Protein AF-A0A3S4IBD8-F1 (afdb_monomer)

Sequence (72 aa):
WMDAGMVTTQADWSLDFDIGMNFFEWHAPVPLAHEKGIFTRALKFLTNIQQGKPARRLNWTMTINPRLDTSP

Secondary structure (DSSP, 8-state):
-------SS-BS--HHHHTT--TTTTTTTSTTTTTTTHHHHHHHHHTTPPTT-----------SSS-S-B--

Radius of gyration: 14.02 Å; Cα contacts (8 Å, |Δi|>4): 50; chains: 1; bounding box: 29×23×34 Å

Structure (mmCIF, N/CA/C/O backbone):
data_AF-A0A3S4IBD8-F1
#
_entry.id   AF-A0A3S4IBD8-F1
#
loop_
_atom_site.group_PDB
_atom_site.id
_atom_site.type_symbol
_atom_site.label_atom_id
_atom_site.label_alt_id
_atom_site.label_comp_id
_atom_site.label_asym_id
_atom_site.label_entity_id
_atom_site.label_seq_id
_atom_site.pdbx_PDB_ins_code
_atom_site.Cartn_x
_atom_site.Cartn_y
_atom_site.Cartn_z
_atom_site.occupancy
_atom_site.B_iso_or_equiv
_atom_site.auth_seq_id
_atom_site.auth_comp_id
_atom_site.auth_asym_id
_atom_site.auth_atom_id
_atom_site.pdbx_PDB_model_num
ATOM 1 N N . TRP A 1 1 ? -6.113 -6.525 6.232 1.00 93.31 1 TRP A N 1
ATOM 2 C CA . TRP A 1 1 ? -6.313 -7.276 4.992 1.00 93.31 1 TRP A CA 1
ATOM 3 C C . TRP A 1 1 ? -6.531 -6.280 3.867 1.00 93.31 1 TRP A C 1
ATOM 5 O O . TRP A 1 1 ? -7.039 -5.193 4.151 1.00 93.31 1 TRP A O 1
ATOM 15 N N . MET A 1 2 ? -6.079 -6.592 2.651 1.00 96.06 2 MET A N 1
ATOM 16 C CA . MET A 1 2 ? -6.339 -5.807 1.438 1.00 96.06 2 MET A CA 1
ATOM 17 C C . MET A 1 2 ? -7.556 -6.345 0.711 1.00 96.06 2 MET A C 1
ATOM 19 O O . MET A 1 2 ? -7.425 -7.103 -0.238 1.00 96.06 2 MET A O 1
ATOM 23 N N . ASP A 1 3 ? -8.750 -5.983 1.152 1.00 97.56 3 ASP A N 1
ATOM 24 C CA . ASP A 1 3 ? -9.947 -6.625 0.596 1.00 97.56 3 ASP A CA 1
ATOM 25 C C . ASP A 1 3 ? -10.527 -5.854 -0.602 1.00 97.56 3 ASP A C 1
ATOM 27 O O . ASP A 1 3 ? -11.307 -6.403 -1.375 1.00 97.56 3 ASP A O 1
ATOM 31 N N . ALA A 1 4 ? -10.155 -4.578 -0.763 1.00 97.75 4 ALA A N 1
ATOM 32 C CA . ALA A 1 4 ? -10.609 -3.713 -1.851 1.00 97.75 4 ALA A CA 1
ATOM 33 C C . ALA A 1 4 ? -9.698 -2.485 -2.037 1.00 97.75 4 ALA A C 1
ATOM 35 O O . ALA A 1 4 ? -9.028 -2.045 -1.099 1.00 97.75 4 ALA A O 1
ATOM 36 N N . GLY A 1 5 ? -9.731 -1.878 -3.227 1.00 96.38 5 GLY A N 1
ATOM 37 C CA . GLY A 1 5 ? -9.028 -0.628 -3.517 1.00 96.38 5 GLY A CA 1
ATOM 38 C C . GLY A 1 5 ? -9.273 -0.105 -4.934 1.00 96.38 5 GLY A C 1
ATOM 39 O O . GLY A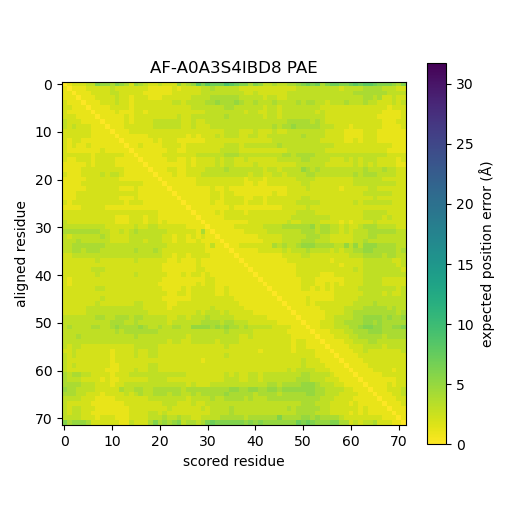 1 5 ? -9.822 -0.801 -5.781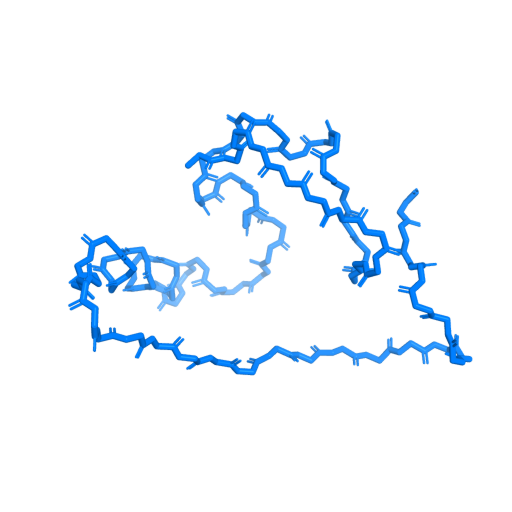 1.00 96.38 5 GLY A O 1
ATOM 40 N N . MET A 1 6 ? -8.848 1.137 -5.179 1.00 98.19 6 MET A N 1
ATOM 41 C CA . MET A 1 6 ? -8.680 1.720 -6.514 1.00 98.19 6 MET A CA 1
ATOM 42 C C . MET A 1 6 ? -7.235 2.203 -6.606 1.00 98.19 6 MET A C 1
ATOM 44 O O . MET A 1 6 ? -6.839 3.094 -5.852 1.00 98.19 6 MET A O 1
ATOM 48 N N . VAL A 1 7 ? -6.442 1.583 -7.477 1.00 97.56 7 VAL A N 1
ATOM 49 C CA . VAL A 1 7 ? -4.990 1.781 -7.539 1.00 97.56 7 VAL A CA 1
ATOM 50 C C . VAL A 1 7 ? -4.576 1.916 -9.003 1.00 97.56 7 VAL A C 1
ATOM 52 O O . VAL A 1 7 ? -4.534 0.930 -9.726 1.00 97.56 7 VAL A O 1
ATOM 55 N N . THR A 1 8 ? -4.322 3.149 -9.444 1.00 98.12 8 THR A N 1
ATOM 56 C CA . THR A 1 8 ? -3.962 3.469 -10.843 1.00 98.12 8 THR A CA 1
ATOM 57 C C . THR A 1 8 ? -2.742 4.395 -10.951 1.00 98.12 8 THR A C 1
ATOM 59 O O . THR A 1 8 ? -2.441 4.904 -12.028 1.00 98.12 8 THR A O 1
ATOM 62 N N . THR A 1 9 ? -2.100 4.712 -9.819 1.00 97.94 9 THR A N 1
ATOM 63 C CA . THR A 1 9 ? -0.962 5.649 -9.715 1.00 97.94 9 THR A CA 1
ATOM 64 C C . THR A 1 9 ? 0.023 5.231 -8.613 1.00 97.94 9 THR A C 1
ATOM 66 O O . THR A 1 9 ? 0.392 6.016 -7.734 1.00 97.94 9 THR A O 1
ATOM 69 N N . GLN A 1 10 ? 0.348 3.948 -8.562 1.00 96.81 10 GLN A N 1
ATOM 70 C CA . GLN A 1 10 ? 1.146 3.328 -7.514 1.00 96.81 10 GLN A CA 1
ATOM 71 C C . GLN A 1 10 ? 2.637 3.324 -7.822 1.00 96.81 10 GLN A C 1
ATOM 73 O O . GLN A 1 10 ? 3.045 3.332 -8.978 1.00 96.81 10 GLN A O 1
ATOM 78 N N . ALA A 1 11 ? 3.444 3.261 -6.765 1.00 98.00 11 ALA A N 1
ATOM 79 C CA . ALA A 1 11 ? 4.894 3.161 -6.844 1.00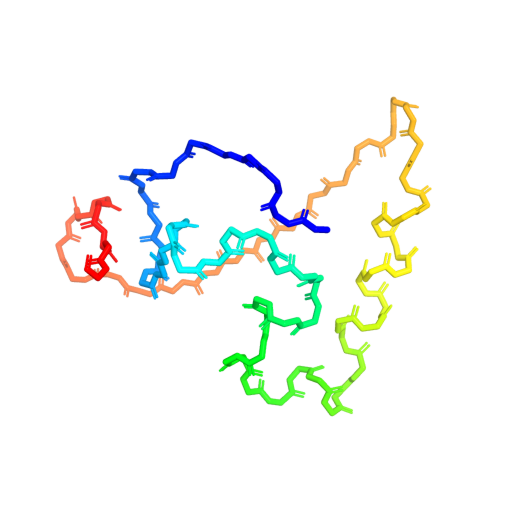 98.00 11 ALA A CA 1
ATOM 80 C C . ALA A 1 11 ? 5.336 1.688 -6.905 1.00 98.00 11 ALA A C 1
ATOM 82 O O . ALA A 1 11 ? 5.736 1.146 -5.877 1.00 98.00 11 ALA A O 1
ATOM 83 N N . ASP A 1 12 ? 5.248 1.074 -8.088 1.00 97.62 12 ASP A N 1
ATOM 84 C CA . ASP A 1 12 ? 5.830 -0.244 -8.397 1.00 97.62 12 ASP A CA 1
ATOM 85 C C . ASP A 1 12 ? 5.300 -1.417 -7.544 1.00 97.62 12 ASP A C 1
ATOM 87 O O . ASP A 1 12 ? 6.049 -2.239 -7.023 1.00 97.62 12 ASP A O 1
ATOM 91 N N . TRP A 1 13 ? 3.976 -1.487 -7.369 1.00 98.06 13 TRP A N 1
ATOM 92 C CA . TRP A 1 13 ? 3.275 -2.645 -6.790 1.00 98.06 13 TRP A CA 1
ATOM 93 C C . TRP A 1 13 ? 1.923 -2.863 -7.487 1.00 98.06 13 TRP A C 1
ATOM 95 O O . TRP A 1 13 ? 1.562 -2.106 -8.392 1.00 98.06 13 TRP A O 1
ATOM 105 N N . SER A 1 14 ? 1.175 -3.907 -7.121 1.00 98.06 14 SER A N 1
ATOM 106 C CA . SER A 1 14 ? -0.088 -4.261 -7.784 1.00 98.06 14 SER A CA 1
ATOM 107 C C . SER A 1 14 ? -1.178 -4.636 -6.784 1.00 98.06 14 SER A C 1
ATOM 109 O O . SER A 1 14 ? -0.963 -5.476 -5.913 1.00 98.06 14 SER A O 1
ATOM 111 N N . LEU A 1 15 ? -2.374 -4.059 -6.955 1.00 97.19 15 LEU A N 1
ATOM 112 C CA . LEU A 1 15 ? -3.555 -4.437 -6.173 1.00 97.19 15 LEU A CA 1
ATOM 113 C C . LEU A 1 15 ? -3.957 -5.895 -6.431 1.00 97.19 15 LEU A C 1
ATOM 115 O O . LEU A 1 15 ? -4.316 -6.591 -5.488 1.00 97.19 15 LEU A O 1
ATOM 119 N N . ASP A 1 16 ? -3.864 -6.363 -7.677 1.00 96.50 16 ASP A N 1
ATOM 120 C CA . ASP A 1 16 ? -4.252 -7.730 -8.046 1.00 96.50 16 ASP A CA 1
ATOM 121 C C . ASP A 1 16 ? -3.328 -8.782 -7.420 1.00 96.50 16 ASP A C 1
ATOM 123 O O . ASP A 1 16 ? -3.761 -9.901 -7.152 1.00 96.50 16 ASP A O 1
ATOM 127 N N . PHE A 1 17 ? -2.063 -8.434 -7.164 1.00 97.06 17 PHE A N 1
ATOM 128 C CA . PHE A 1 17 ? -1.136 -9.316 -6.451 1.00 97.06 17 PHE A CA 1
ATOM 129 C C . PHE A 1 17 ? -1.364 -9.302 -4.942 1.00 97.06 17 PHE A C 1
ATOM 131 O O . PHE A 1 17 ? -1.267 -10.353 -4.314 1.00 97.06 17 PHE A O 1
ATOM 138 N N . ASP A 1 18 ? -1.694 -8.144 -4.372 1.00 97.50 18 ASP A N 1
ATOM 139 C CA . ASP A 1 18 ? -1.761 -7.961 -2.921 1.00 97.50 18 ASP A CA 1
ATOM 140 C C . ASP A 1 18 ? -3.161 -8.219 -2.333 1.00 97.50 18 ASP A C 1
ATOM 142 O O . ASP A 1 18 ? -3.330 -8.236 -1.108 1.00 97.50 18 ASP A O 1
ATOM 146 N N . ILE A 1 19 ? -4.184 -8.422 -3.172 1.00 97.44 19 ILE A N 1
ATOM 147 C CA . ILE A 1 19 ? -5.558 -8.635 -2.712 1.00 97.44 19 ILE A CA 1
ATOM 148 C C . ILE A 1 19 ? -5.654 -9.850 -1.779 1.00 97.44 19 ILE A C 1
ATOM 150 O O . ILE A 1 19 ? -5.121 -10.927 -2.040 1.00 97.44 19 ILE A O 1
ATOM 154 N N . GLY A 1 20 ? -6.325 -9.669 -0.644 1.00 97.56 20 GLY A N 1
ATOM 155 C CA . GLY A 1 20 ? -6.432 -10.683 0.402 1.00 97.56 20 GLY A CA 1
ATOM 156 C C . GLY A 1 20 ? -5.175 -10.870 1.260 1.00 97.56 20 GLY A C 1
ATOM 157 O O . GLY A 1 20 ? -5.204 -11.707 2.156 1.00 97.56 20 GLY A O 1
ATOM 158 N N . MET A 1 21 ? -4.099 -10.098 1.072 1.00 98.56 21 MET A N 1
ATOM 159 C CA . MET A 1 21 ? -2.942 -10.131 1.976 1.00 98.56 21 MET A CA 1
ATOM 160 C C . MET A 1 21 ? -3.200 -9.358 3.276 1.00 98.56 21 MET A C 1
ATOM 162 O O . MET A 1 21 ? -3.896 -8.336 3.319 1.00 98.56 21 MET A O 1
ATOM 166 N N . ASN A 1 22 ? -2.608 -9.818 4.376 1.00 98.12 22 ASN A N 1
ATOM 167 C CA . ASN A 1 22 ? -2.573 -9.096 5.641 1.00 98.12 22 ASN A CA 1
ATOM 168 C C . ASN A 1 22 ? -1.487 -7.996 5.654 1.00 98.12 22 ASN A C 1
ATOM 170 O O . ASN A 1 22 ? -0.676 -7.862 4.742 1.00 98.12 22 ASN A O 1
ATOM 174 N N . PHE A 1 23 ? -1.472 -7.181 6.716 1.00 98.06 23 PHE A N 1
ATOM 175 C CA . PHE A 1 23 ? -0.605 -5.998 6.803 1.00 98.06 23 PHE A CA 1
ATOM 176 C C . PHE A 1 23 ? 0.897 -6.311 6.746 1.00 98.06 23 PHE A C 1
ATOM 178 O O . PHE A 1 23 ? 1.672 -5.458 6.323 1.00 98.06 23 PHE A O 1
ATOM 185 N N . PHE A 1 24 ? 1.327 -7.483 7.212 1.00 98.12 24 PHE A N 1
ATOM 186 C CA . PHE A 1 24 ? 2.735 -7.876 7.160 1.00 98.12 24 PHE A CA 1
ATOM 187 C C . PHE A 1 24 ? 3.095 -8.505 5.815 1.00 98.12 24 PHE A C 1
ATOM 189 O O . PHE A 1 24 ? 4.209 -8.292 5.347 1.00 98.12 24 PHE A O 1
ATOM 196 N N . GLU A 1 25 ? 2.158 -9.224 5.193 1.00 98.12 25 GLU A N 1
ATOM 197 C CA . GLU A 1 25 ? 2.341 -9.896 3.902 1.00 98.12 25 GLU A CA 1
ATOM 198 C C . GLU A 1 25 ? 2.580 -8.898 2.767 1.00 98.12 25 GLU A C 1
ATOM 200 O O . GLU A 1 25 ? 3.636 -8.962 2.143 1.00 98.12 25 GLU A O 1
ATOM 205 N N . TRP A 1 26 ? 1.706 -7.900 2.571 1.00 97.25 26 TRP A N 1
ATOM 206 C CA . TRP A 1 26 ? 1.925 -6.912 1.497 1.00 97.25 26 TRP A CA 1
ATOM 207 C C . TRP A 1 26 ? 3.170 -6.039 1.744 1.00 97.25 26 TRP A C 1
ATOM 209 O O . TRP A 1 26 ? 3.699 -5.393 0.847 1.00 97.25 26 TRP A O 1
ATOM 219 N N . HIS A 1 27 ? 3.649 -5.963 2.995 1.00 98.31 27 HIS A N 1
ATOM 220 C CA . HIS A 1 27 ? 4.840 -5.191 3.367 1.00 98.31 27 HIS A CA 1
ATOM 221 C C . HIS A 1 27 ? 6.100 -6.067 3.397 1.00 98.31 27 HIS A C 1
ATOM 223 O O . HIS A 1 27 ? 7.180 -5.564 3.717 1.00 98.31 27 HIS A O 1
ATOM 229 N N . ALA A 1 28 ? 5.997 -7.363 3.088 1.00 97.81 28 ALA A N 1
ATOM 230 C CA . ALA A 1 28 ? 7.123 -8.291 3.088 1.00 97.81 28 ALA A CA 1
ATOM 231 C C . ALA A 1 28 ? 8.312 -7.822 2.221 1.00 97.81 28 ALA A C 1
ATOM 233 O O . ALA A 1 28 ? 9.443 -7.968 2.687 1.00 97.81 28 ALA A O 1
ATOM 234 N N . PRO A 1 29 ? 8.117 -7.184 1.044 1.00 97.94 29 PRO A N 1
ATOM 235 C CA . PRO A 1 29 ? 9.236 -6.730 0.212 1.00 97.94 29 PRO A CA 1
ATOM 236 C C . PRO A 1 29 ? 10.065 -5.579 0.803 1.00 97.94 29 PRO A C 1
ATOM 238 O O . PRO A 1 29 ? 11.138 -5.271 0.289 1.00 97.94 29 PRO A O 1
ATOM 241 N N . VAL A 1 30 ? 9.592 -4.905 1.860 1.00 97.56 30 VAL A N 1
ATOM 242 C CA . VAL A 1 30 ? 10.264 -3.715 2.400 1.00 97.56 30 VAL A CA 1
ATOM 243 C C . VAL A 1 30 ? 11.445 -4.115 3.299 1.00 97.56 30 VAL A C 1
ATOM 245 O O . VAL A 1 30 ? 11.231 -4.673 4.382 1.00 97.56 30 VAL A O 1
ATOM 248 N N . PRO A 1 31 ? 12.696 -3.776 2.933 1.00 96.81 31 PRO A N 1
ATOM 249 C CA . PRO A 1 31 ? 13.869 -4.175 3.704 1.00 96.81 31 PRO A CA 1
ATOM 250 C C . PRO A 1 31 ? 13.983 -3.393 5.022 1.00 96.81 31 PRO A C 1
ATOM 252 O O . PRO A 1 31 ? 13.505 -2.262 5.137 1.00 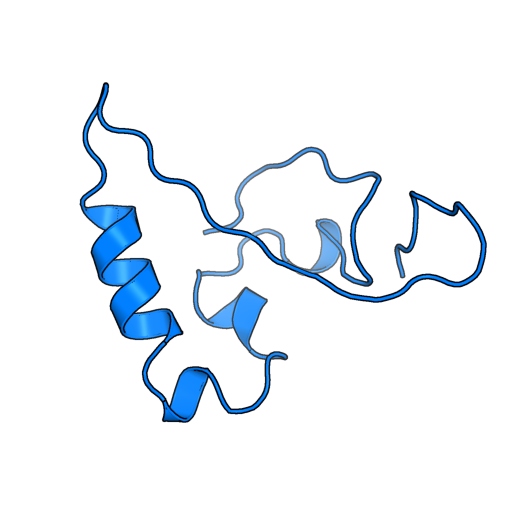96.81 31 PRO A O 1
ATOM 255 N N . LEU A 1 32 ? 14.668 -3.975 6.017 1.00 96.56 32 LEU A N 1
ATOM 256 C CA . LEU A 1 32 ? 15.033 -3.394 7.330 1.00 96.56 32 LEU A CA 1
ATOM 257 C C . LEU A 1 32 ? 13.871 -3.007 8.268 1.00 96.56 32 LEU A C 1
ATOM 259 O O . LEU A 1 32 ? 14.045 -2.947 9.487 1.00 96.56 32 LEU A O 1
ATOM 263 N N . ALA A 1 33 ? 12.688 -2.696 7.743 1.00 96.19 33 ALA A N 1
ATOM 264 C CA . ALA A 1 33 ? 11.583 -2.143 8.519 1.00 96.19 33 ALA A CA 1
ATOM 265 C C . ALA A 1 33 ? 10.945 -3.172 9.467 1.00 96.19 33 ALA A C 1
ATOM 267 O O . ALA A 1 33 ? 10.544 -2.809 10.580 1.00 96.19 33 ALA A O 1
ATOM 268 N N . HIS A 1 34 ? 10.911 -4.444 9.059 1.00 95.62 34 HIS A N 1
ATOM 269 C CA . HIS A 1 34 ? 10.483 -5.565 9.904 1.00 95.62 34 HIS A CA 1
ATOM 270 C C . HIS A 1 34 ? 11.399 -5.723 11.121 1.00 95.62 34 HIS A C 1
ATOM 272 O O . HIS A 1 34 ? 10.924 -5.670 12.253 1.00 95.62 34 HIS A O 1
ATOM 278 N N . GLU A 1 35 ? 12.714 -5.788 10.903 1.00 96.19 35 GLU A N 1
ATOM 279 C CA . GLU A 1 35 ? 13.730 -5.914 11.962 1.00 96.19 35 GLU A CA 1
ATOM 280 C C . GLU A 1 35 ? 13.701 -4.737 12.947 1.00 96.19 35 GLU A C 1
ATOM 282 O O . GLU A 1 35 ? 13.885 -4.900 14.151 1.00 96.19 35 GLU A O 1
ATOM 287 N N . LYS A 1 36 ? 13.402 -3.529 12.454 1.00 97.56 36 LYS A N 1
ATOM 288 C CA . LYS A 1 36 ? 13.250 -2.319 13.281 1.00 97.56 36 LYS A CA 1
ATOM 289 C C . LYS A 1 36 ? 11.891 -2.230 13.993 1.00 97.56 36 LYS A C 1
ATOM 291 O O . LYS A 1 36 ? 11.603 -1.220 14.655 1.00 97.56 36 LYS A O 1
ATOM 296 N N . GLY A 1 37 ? 11.023 -3.233 13.840 1.00 97.81 37 GLY A N 1
ATOM 297 C CA . GLY A 1 37 ? 9.681 -3.292 14.425 1.00 97.81 37 GLY A CA 1
ATOM 298 C C . GLY A 1 37 ? 8.748 -2.173 13.953 1.00 97.81 37 GLY A C 1
ATOM 299 O O . GLY A 1 37 ? 7.801 -1.819 14.660 1.00 97.81 37 GLY A O 1
ATOM 300 N N . ILE A 1 38 ? 9.036 -1.560 12.799 1.00 98.25 38 ILE A N 1
ATOM 301 C CA . ILE A 1 38 ? 8.277 -0.417 12.277 1.00 98.25 38 ILE A CA 1
ATOM 302 C C . ILE A 1 38 ? 6.849 -0.853 11.957 1.00 98.25 38 ILE A C 1
ATOM 304 O O . ILE A 1 38 ? 5.909 -0.206 12.415 1.00 98.25 38 ILE A O 1
ATOM 308 N N . PHE A 1 39 ? 6.679 -1.978 11.258 1.00 98.31 39 PHE A N 1
ATOM 309 C CA . PHE A 1 39 ? 5.356 -2.4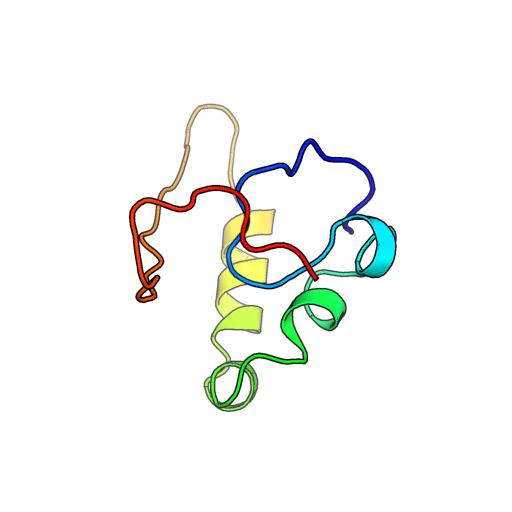89 10.895 1.00 98.31 39 PHE A CA 1
ATOM 310 C C . PHE A 1 39 ? 4.535 -2.924 12.107 1.00 98.31 39 PHE A C 1
ATOM 312 O O . PHE A 1 39 ? 3.350 -2.617 12.171 1.00 98.31 39 PHE A O 1
ATOM 319 N N . THR A 1 40 ? 5.159 -3.516 13.127 1.00 98.50 40 THR A N 1
ATOM 320 C CA . THR A 1 40 ? 4.472 -3.868 14.379 1.00 98.50 40 THR A CA 1
ATOM 321 C C . THR A 1 40 ? 3.905 -2.634 15.080 1.00 98.50 40 THR A C 1
ATOM 323 O O . THR A 1 40 ? 2.741 -2.617 15.484 1.00 98.50 40 THR A O 1
ATOM 326 N N . ARG A 1 41 ? 4.705 -1.564 15.205 1.00 98.50 41 ARG A N 1
ATOM 327 C CA . ARG A 1 41 ? 4.243 -0.303 15.810 1.00 98.50 41 ARG A CA 1
ATOM 328 C C . ARG A 1 41 ? 3.202 0.398 14.939 1.00 98.50 41 ARG A C 1
ATOM 330 O O . ARG A 1 41 ? 2.236 0.929 15.480 1.00 98.50 41 ARG A O 1
ATOM 337 N N . ALA A 1 42 ? 3.382 0.379 13.619 1.00 98.50 42 ALA A N 1
ATOM 338 C CA . ALA A 1 42 ? 2.442 0.965 12.672 1.00 98.50 42 ALA A CA 1
ATOM 339 C C . ALA A 1 42 ? 1.079 0.266 12.728 1.00 98.50 42 ALA A C 1
ATOM 341 O O . ALA A 1 42 ? 0.069 0.948 12.868 1.00 98.50 42 ALA A O 1
ATOM 342 N N . LEU A 1 43 ? 1.043 -1.071 12.711 1.00 98.44 43 LEU A N 1
ATOM 343 C CA . LEU A 1 43 ? -0.203 -1.828 12.815 1.00 98.44 43 LEU A CA 1
ATOM 344 C C . LEU A 1 43 ? -0.914 -1.530 14.136 1.00 98.44 43 LEU A C 1
ATOM 346 O O . LEU A 1 43 ? -2.088 -1.177 14.119 1.00 98.44 43 LEU A O 1
ATOM 350 N N . LYS A 1 44 ? -0.187 -1.562 15.265 1.00 98.56 44 LYS A N 1
ATOM 351 C CA . LYS A 1 44 ? -0.739 -1.194 16.578 1.00 98.56 44 LYS A CA 1
ATOM 352 C C . LYS A 1 44 ? -1.350 0.210 16.570 1.00 98.56 44 LYS A C 1
ATOM 354 O O . LYS A 1 44 ? -2.402 0.417 17.167 1.00 98.56 44 LYS A O 1
ATOM 359 N N . PHE A 1 45 ? -0.694 1.178 15.933 1.00 98.56 45 PHE A N 1
ATOM 360 C CA . PHE A 1 45 ? -1.216 2.538 15.819 1.00 98.56 45 PHE A CA 1
ATOM 361 C C . PHE A 1 45 ? -2.489 2.584 14.961 1.00 98.56 45 PHE A C 1
ATOM 363 O O . PHE A 1 45 ? -3.503 3.120 15.405 1.00 98.56 45 PHE A O 1
ATOM 370 N N . LEU A 1 46 ? -2.456 1.984 13.766 1.00 98.06 46 LEU A N 1
ATOM 371 C CA . LEU A 1 46 ? -3.564 1.995 12.807 1.00 98.06 46 LEU A CA 1
ATOM 372 C C . LEU A 1 46 ? -4.826 1.327 13.369 1.00 98.06 46 LEU A C 1
ATOM 374 O O . LEU A 1 46 ? -5.914 1.875 13.217 1.00 98.06 46 LEU A O 1
ATOM 378 N N . THR A 1 47 ? -4.696 0.207 14.087 1.00 98.19 47 THR A N 1
ATOM 379 C CA . THR A 1 47 ? -5.842 -0.495 14.698 1.00 98.19 47 THR A CA 1
ATOM 380 C C . THR A 1 47 ? -6.452 0.240 15.894 1.00 98.19 47 THR A C 1
ATOM 382 O O . THR A 1 47 ? -7.470 -0.197 16.417 1.00 98.19 47 THR A O 1
ATOM 385 N N . ASN A 1 48 ? -5.836 1.332 16.357 1.00 98.50 48 ASN A N 1
ATOM 386 C CA . ASN A 1 48 ? -6.344 2.164 17.450 1.00 98.50 48 ASN A CA 1
ATOM 387 C C . ASN A 1 48 ? -6.863 3.534 16.973 1.00 98.50 48 ASN A C 1
ATOM 389 O O . ASN A 1 48 ? -7.262 4.354 17.806 1.00 98.50 48 ASN A O 1
ATOM 393 N N . ILE A 1 49 ? -6.887 3.805 15.662 1.00 97.88 49 ILE A N 1
ATOM 394 C CA . ILE A 1 49 ? -7.450 5.048 15.120 1.00 97.88 49 ILE A CA 1
ATOM 395 C C . ILE A 1 49 ? -8.946 5.123 15.442 1.00 97.88 49 ILE A C 1
ATOM 397 O O . ILE A 1 49 ? -9.696 4.178 15.218 1.00 97.88 49 ILE A O 1
ATOM 401 N N . GLN A 1 50 ? -9.374 6.271 15.966 1.00 98.44 50 GLN A N 1
ATOM 402 C CA . GLN A 1 50 ? -10.765 6.534 16.332 1.00 98.44 50 GLN A CA 1
ATOM 403 C C . GLN A 1 50 ? -11.443 7.411 15.279 1.00 98.44 50 GLN A C 1
ATOM 405 O O . GLN A 1 50 ? -10.794 8.230 14.619 1.00 98.44 50 GLN A O 1
ATOM 410 N N . GLN A 1 51 ? -12.767 7.303 15.173 1.00 98.12 51 GLN A N 1
ATOM 411 C CA . GLN A 1 51 ? -13.561 8.206 14.343 1.00 98.12 51 GLN A CA 1
ATOM 412 C C . GLN A 1 51 ? -13.290 9.671 14.733 1.00 98.12 51 GLN A C 1
ATOM 414 O O . GLN A 1 51 ? -13.222 10.017 15.912 1.00 98.12 51 GLN A O 1
ATOM 419 N N . GLY A 1 52 ? -13.089 10.533 13.733 1.00 98.44 52 GLY A N 1
ATOM 420 C CA . GLY A 1 52 ? -12.780 11.952 13.944 1.00 98.44 52 GLY A CA 1
ATOM 421 C C . GLY A 1 52 ? -11.341 12.252 14.384 1.00 98.44 52 GLY A C 1
ATOM 422 O O . GLY A 1 52 ? -11.012 13.416 14.593 1.00 98.44 52 GLY A O 1
ATOM 423 N N . LYS A 1 53 ? -10.463 11.242 14.495 1.00 98.25 53 LYS A N 1
ATOM 424 C CA . LYS A 1 53 ? -9.042 11.412 14.851 1.00 98.25 53 LYS A CA 1
ATOM 425 C C . LYS A 1 53 ? -8.117 10.853 13.759 1.00 98.25 53 LYS A C 1
ATOM 427 O O . LYS A 1 53 ? -7.447 9.845 13.989 1.00 98.25 53 LYS A O 1
ATOM 432 N N . PRO A 1 54 ? -8.091 11.463 12.557 1.00 97.88 54 PRO A N 1
ATOM 433 C CA . PRO A 1 54 ? -7.286 10.965 11.447 1.00 97.88 54 PRO A CA 1
ATOM 434 C C . PRO A 1 54 ? -5.783 11.144 11.701 1.00 97.88 54 PRO A C 1
ATOM 436 O O . PRO A 1 54 ? -5.354 12.035 12.435 1.00 97.88 54 PRO A O 1
ATOM 439 N N . ALA A 1 55 ? -4.974 10.323 11.032 1.00 98.00 55 ALA A N 1
ATOM 440 C CA . ALA A 1 55 ? -3.516 10.400 11.042 1.00 98.00 55 ALA A CA 1
ATOM 441 C C . ALA A 1 55 ? -2.968 10.517 9.612 1.00 98.00 55 ALA A C 1
ATOM 443 O O . ALA A 1 55 ? -3.641 10.149 8.651 1.00 98.00 55 ALA A O 1
ATOM 444 N N . ARG A 1 56 ? -1.735 11.020 9.463 1.00 98.19 56 ARG A N 1
ATOM 445 C CA . ARG A 1 56 ? -1.053 11.159 8.164 1.00 98.19 56 ARG A CA 1
ATOM 446 C C . ARG A 1 56 ? 0.434 10.829 8.267 1.00 98.19 56 ARG A C 1
ATOM 448 O O . ARG A 1 56 ? 1.040 11.036 9.315 1.00 98.19 56 ARG A O 1
ATOM 455 N N . ARG A 1 57 ? 1.023 10.375 7.160 1.00 98.38 57 ARG A N 1
ATOM 456 C CA . ARG A 1 57 ? 2.472 10.201 6.976 1.00 98.38 57 ARG A CA 1
ATOM 457 C C . ARG A 1 57 ? 2.871 10.576 5.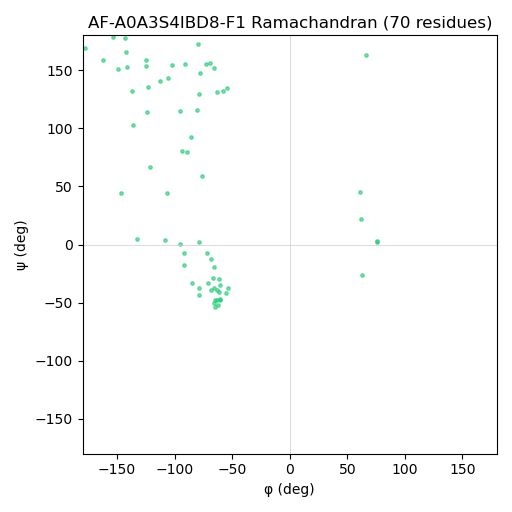552 1.00 98.38 57 ARG A C 1
ATOM 459 O O . ARG A 1 57 ? 2.015 10.643 4.677 1.00 98.38 57 ARG A O 1
ATOM 466 N N . LEU A 1 58 ? 4.167 10.750 5.327 1.00 98.56 58 LEU A N 1
ATOM 467 C CA . LEU A 1 58 ? 4.744 10.863 3.990 1.00 98.56 58 LEU A CA 1
ATOM 468 C C . LEU A 1 58 ? 5.479 9.565 3.629 1.00 98.56 58 LEU A C 1
ATOM 470 O O . LEU A 1 58 ? 6.108 8.935 4.486 1.00 98.56 58 LEU A O 1
ATOM 474 N N . ASN A 1 59 ? 5.384 9.179 2.360 1.00 98.12 59 ASN A N 1
ATOM 475 C CA . ASN A 1 59 ? 6.224 8.181 1.701 1.00 98.12 59 ASN A CA 1
ATOM 476 C C . ASN A 1 59 ? 6.846 8.837 0.468 1.00 98.12 59 ASN A C 1
ATOM 478 O O . ASN A 1 59 ? 6.258 9.775 -0.068 1.00 98.12 59 ASN A O 1
ATOM 482 N N . TRP A 1 60 ? 8.005 8.366 0.024 1.00 98.44 60 TRP A N 1
ATOM 483 C CA . TRP A 1 60 ? 8.664 8.939 -1.143 1.00 98.44 60 TRP A CA 1
ATOM 484 C C . TRP A 1 60 ? 9.464 7.881 -1.902 1.00 98.44 60 TRP A C 1
ATOM 486 O O . TRP A 1 60 ? 9.941 6.911 -1.318 1.00 98.44 60 TRP A O 1
ATOM 496 N N . THR A 1 61 ? 9.578 8.095 -3.208 1.00 98.25 61 THR A N 1
ATOM 497 C CA . THR A 1 61 ? 10.498 7.433 -4.139 1.00 98.25 61 THR A CA 1
ATOM 498 C C . THR A 1 61 ? 10.752 8.403 -5.302 1.00 98.25 61 THR A C 1
ATOM 500 O O . TH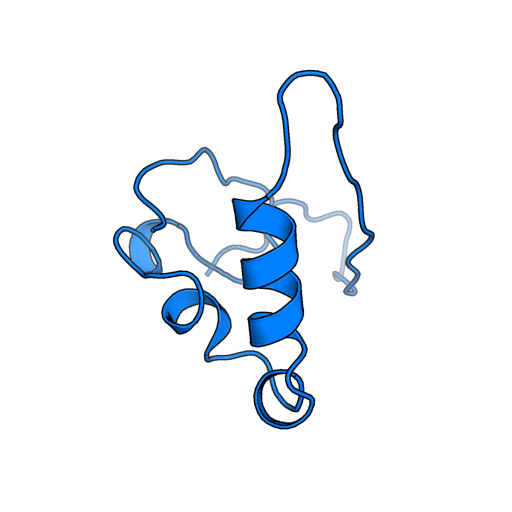R A 1 61 ? 10.196 9.506 -5.310 1.00 98.25 61 THR A O 1
ATOM 503 N N . MET A 1 62 ? 11.584 8.030 -6.270 1.00 98.38 62 MET A N 1
ATOM 504 C CA . MET A 1 62 ? 11.809 8.799 -7.495 1.00 98.38 62 MET A CA 1
ATOM 505 C C . MET A 1 62 ? 11.274 8.052 -8.716 1.00 98.38 62 MET A C 1
ATOM 507 O O . MET A 1 62 ? 11.470 6.847 -8.834 1.00 98.38 62 MET A O 1
ATOM 511 N N . THR A 1 63 ? 10.677 8.794 -9.650 1.00 98.38 63 THR A N 1
ATOM 512 C CA . THR A 1 63 ? 10.182 8.277 -10.932 1.00 98.38 63 THR A CA 1
ATOM 513 C C . THR A 1 63 ? 10.831 9.048 -12.074 1.00 98.38 63 THR A C 1
ATOM 515 O O . THR A 1 63 ? 10.937 10.275 -12.025 1.00 98.38 63 THR A O 1
ATOM 518 N N . ILE A 1 64 ? 11.276 8.338 -13.110 1.00 98.25 64 ILE A N 1
ATOM 519 C CA . ILE A 1 64 ? 11.763 8.965 -14.342 1.00 98.25 64 ILE A CA 1
ATOM 520 C C . ILE A 1 64 ? 10.556 9.381 -15.190 1.00 98.25 64 ILE A C 1
ATOM 522 O O . ILE A 1 64 ? 9.690 8.552 -15.466 1.00 98.25 64 ILE A O 1
ATOM 526 N N . ASN A 1 65 ? 10.541 10.643 -15.643 1.00 98.38 65 ASN A N 1
ATOM 527 C CA . ASN A 1 65 ? 9.400 11.323 -16.283 1.00 98.38 65 ASN A CA 1
ATOM 528 C C . ASN A 1 65 ? 8.207 11.551 -15.327 1.00 98.38 65 ASN A C 1
ATOM 530 O O . ASN A 1 65 ? 8.119 10.906 -14.282 1.00 98.38 65 ASN A O 1
ATOM 534 N N . PRO A 1 66 ? 7.257 12.452 -15.658 1.00 97.62 66 PRO A N 1
ATOM 535 C CA . PRO A 1 66 ? 6.035 12.636 -14.869 1.00 97.62 66 PRO A CA 1
ATOM 536 C C . PRO A 1 66 ? 5.029 11.497 -15.123 1.00 97.62 66 PRO A C 1
ATOM 538 O O . PRO A 1 66 ? 3.916 11.722 -15.595 1.00 97.62 66 PRO A O 1
ATOM 541 N N . ARG A 1 67 ? 5.435 10.252 -14.853 1.00 97.94 67 ARG A N 1
ATOM 542 C CA . ARG A 1 67 ? 4.604 9.061 -15.033 1.00 97.94 67 ARG A CA 1
ATOM 543 C C . ARG A 1 67 ? 3.935 8.695 -13.713 1.00 97.94 67 ARG A C 1
ATOM 545 O O . ARG A 1 67 ? 4.611 8.345 -12.754 1.00 97.94 67 ARG A O 1
ATOM 552 N N . LEU A 1 68 ? 2.609 8.796 -13.681 1.00 98.19 68 LEU A N 1
ATOM 553 C CA . LEU A 1 68 ? 1.816 8.436 -12.504 1.00 98.19 68 LEU A CA 1
ATOM 554 C C . LEU A 1 68 ? 1.628 6.922 -12.375 1.00 98.19 68 LEU A C 1
ATOM 556 O O . LEU A 1 68 ? 1.754 6.387 -11.280 1.00 98.19 68 LEU A O 1
ATOM 560 N N . ASP A 1 69 ? 1.326 6.251 -13.485 1.00 98.19 69 ASP A N 1
ATOM 561 C CA . ASP A 1 69 ? 1.119 4.806 -13.523 1.00 98.19 69 ASP A CA 1
ATOM 562 C C . ASP A 1 69 ? 2.456 4.080 -13.701 1.00 98.19 69 ASP A C 1
ATOM 564 O O . ASP A 1 69 ? 2.959 3.912 -14.818 1.00 98.19 69 ASP A O 1
ATOM 568 N N . THR A 1 70 ? 3.060 3.717 -12.572 1.00 97.75 70 THR A N 1
ATOM 569 C CA . THR A 1 70 ? 4.252 2.866 -12.508 1.00 97.75 70 THR A CA 1
ATOM 570 C C . THR A 1 70 ? 3.895 1.471 -12.001 1.00 97.75 70 THR A C 1
ATOM 572 O O . THR A 1 70 ? 4.572 0.955 -11.118 1.00 97.75 70 THR A O 1
ATOM 575 N N . SER A 1 71 ? 2.797 0.896 -12.504 1.00 96.44 71 SER A N 1
ATOM 576 C CA . SER A 1 71 ? 2.435 -0.499 -12.250 1.00 96.44 71 SER A CA 1
ATOM 577 C C . SER A 1 71 ? 3.433 -1.491 -12.865 1.00 96.44 71 SER A C 1
ATOM 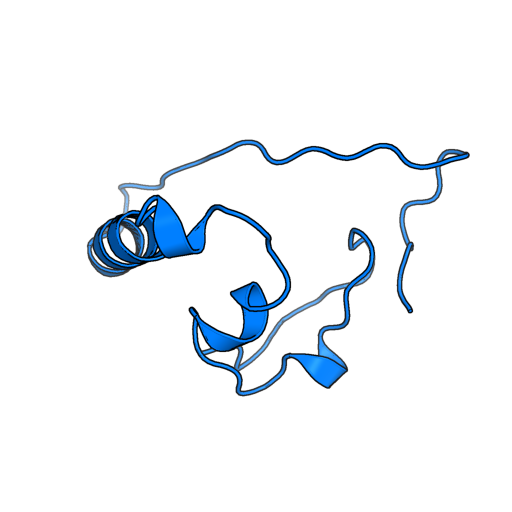579 O O . SER A 1 71 ? 4.018 -1.191 -13.913 1.00 96.44 71 SER A O 1
ATOM 581 N N . PRO A 1 72 ? 3.574 -2.686 -12.264 1.00 94.12 72 PRO A N 1
ATOM 582 C CA . PRO A 1 72 ? 3.999 -3.895 -12.965 1.00 94.12 72 PRO A CA 1
ATOM 583 C C . PRO A 1 72 ? 3.060 -4.270 -14.123 1.00 94.12 72 PRO A C 1
ATOM 585 O O . PRO A 1 72 ? 1.897 -3.791 -14.132 1.00 94.12 72 PRO A O 1
#

Solvent-accessible surface area (backbone atoms only — not comparable to full-atom values): 4905 Å² total; per-residue (Å²): 100,35,83,78,87,87,86,77,59,40,89,66,53,54,67,89,78,36,54,71,29,44,77,63,61,69,47,60,87,52,77,69,38,65,85,69,42,47,57,62,54,48,50,60,50,63,78,63,60,50,91,96,51,87,84,86,87,90,86,88,86,87,70,85,68,100,61,55,66,38,56,121

Foldseek 3Di:
DLQDDDDFQDDEEDSVVCHPPDQCRVCVVPPPCVVVCVSVVVVVVVVPDDPPRDDDDDDDDDDDPPDRGPYD

Mean predicted aligned error: 2.27 Å

pLDDT: mean 97.7, st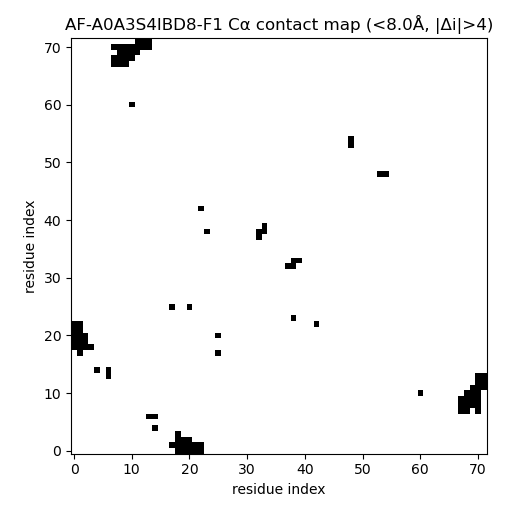d 0.97, range [93.31, 98.56]